Protein AF-A0A1Q8BK37-F1 (afdb_monomer)

Mean predicted aligned error: 2.6 Å

Solvent-accessible surface area (backbone atoms only — not comparable to full-atom values): 4571 Å² total; per-residue (Å²): 109,84,54,32,33,26,32,26,71,93,43,75,88,44,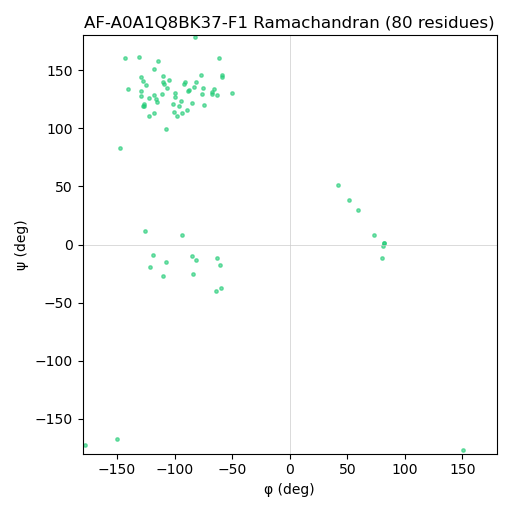49,41,39,33,44,71,57,98,90,40,44,31,42,34,39,88,97,52,72,80,39,65,44,44,74,77,52,99,49,32,26,40,38,77,98,66,71,28,35,39,36,55,38,62,49,99,84,66,46,58,53,28,35,33,40,36,44,85,86,44,78,45,52,21,42,51,78,83

pLDDT: mean 94.87, std 3.54, range [84.75, 98.31]

Nearest PDB structures (foldseek):
  8fek-assembly1_A  TM=7.136E-01  e=2.910E-03  Streptomyces sp. KCB13F003
  7dru-assembly7_G  TM=4.910E-01  e=2.989E-01  Canis lupus familiaris
  2jmb-assembly1_A  TM=4.932E-01  e=1.827E+00  Agrobacterium fabrum str. C58

Radius of gyration: 11.66 Å; Cα contacts (8 Å, |Δi|>4): 187; chains: 1; bounding box: 30×25×32 Å

Foldseek 3Di:
DPAAWWAWPVHRVWIWGWDADPNWIWTDTPPDDIFTWDDPDPFKTDTPPQQKMKGFDADPVRDTQWIWIQGPNDTITIGGDD

Secondary structure (DSSP, 8-state):
---EEEEETTEEEEEEEEEEETTEEEEE-T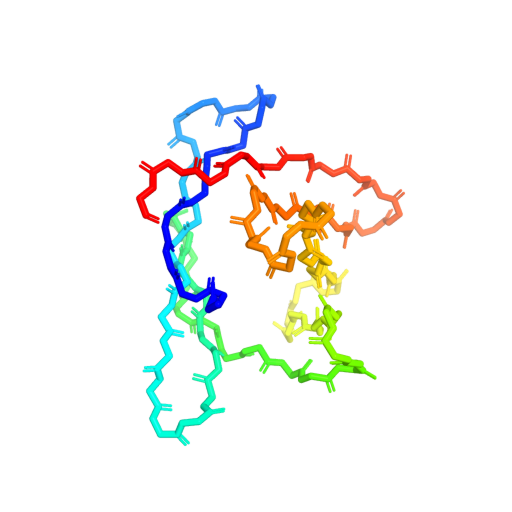TS--EEPEESSSSEEEETTTTEEEEEEE-TTS-EEEEEEEETTEEEEEEE--

Sequence (82 aa):
MYAGQYVLVLAPTVVFTITSEGGKLTAVVPGQPKIELTPSSETEFFVPGVNAQLRFIKNNNGQVTGLVLNQNGRELEAKKIK

Structure (mmCIF, N/CA/C/O backbone):
data_AF-A0A1Q8BK37-F1
#
_entry.id   AF-A0A1Q8BK37-F1
#
loop_
_atom_site.group_PDB
_atom_site.id
_atom_site.type_symbol
_atom_site.label_atom_id
_atom_site.label_alt_id
_atom_site.label_comp_id
_atom_site.label_asym_id
_atom_site.label_entity_id
_atom_site.label_seq_id
_atom_site.pdbx_PDB_ins_code
_atom_site.Cartn_x
_atom_site.Cartn_y
_atom_site.Cartn_z
_atom_site.occupancy
_atom_site.B_iso_or_equiv
_atom_site.auth_seq_id
_atom_site.auth_comp_id
_atom_site.auth_asym_id
_atom_site.auth_atom_id
_atom_site.pdbx_PDB_model_num
ATOM 1 N N . MET A 1 1 ? -10.389 4.231 6.194 1.00 87.56 1 MET A N 1
ATOM 2 C CA . MET A 1 1 ? -10.283 4.583 4.758 1.00 87.56 1 MET A CA 1
ATOM 3 C C . MET A 1 1 ? -8.904 4.186 4.244 1.00 87.56 1 MET A C 1
ATOM 5 O O . MET A 1 1 ? -7.919 4.563 4.874 1.00 87.56 1 MET A O 1
ATOM 9 N N . TYR A 1 2 ? -8.839 3.419 3.151 1.00 96.12 2 TYR A N 1
ATOM 10 C CA . TYR A 1 2 ? -7.581 2.932 2.557 1.00 96.12 2 TYR A CA 1
ATOM 11 C C . TYR A 1 2 ? -6.910 3.930 1.611 1.00 96.12 2 TYR A C 1
ATOM 13 O O . TYR A 1 2 ? -5.692 3.899 1.460 1.00 96.12 2 TYR A O 1
ATOM 21 N N . ALA A 1 3 ? -7.674 4.842 1.008 1.00 96.75 3 ALA A N 1
ATOM 22 C CA . ALA A 1 3 ? -7.097 5.901 0.191 1.00 96.75 3 ALA A CA 1
ATOM 23 C C . ALA A 1 3 ? -6.117 6.765 1.007 1.00 96.75 3 ALA A C 1
ATOM 25 O O . ALA A 1 3 ? -6.313 6.993 2.211 1.00 96.75 3 ALA A O 1
ATOM 26 N N . GLY A 1 4 ? -5.055 7.207 0.342 1.00 97.31 4 GLY A N 1
ATOM 27 C CA . GLY A 1 4 ? -3.958 7.951 0.942 1.00 97.31 4 GLY A CA 1
ATOM 28 C C . GLY A 1 4 ? -2.636 7.725 0.219 1.00 97.31 4 GLY A C 1
ATOM 29 O O . GLY A 1 4 ? -2.569 7.023 -0.792 1.00 97.31 4 GLY A O 1
ATOM 30 N N . GLN A 1 5 ? -1.578 8.318 0.758 1.00 98.06 5 GLN A N 1
ATOM 31 C CA . GLN A 1 5 ? -0.214 8.130 0.276 1.00 98.06 5 GLN A CA 1
ATOM 32 C C . GLN A 1 5 ? 0.591 7.306 1.272 1.00 98.06 5 GLN A C 1
ATOM 34 O O . GLN A 1 5 ? 0.507 7.526 2.482 1.00 98.06 5 GLN A O 1
ATOM 39 N N . TYR A 1 6 ? 1.383 6.373 0.754 1.00 98.31 6 TYR A N 1
ATOM 40 C CA . TYR A 1 6 ? 2.191 5.456 1.545 1.00 98.31 6 TYR A CA 1
ATOM 41 C C . TYR A 1 6 ? 3.628 5.478 1.045 1.00 98.31 6 TYR A C 1
ATOM 43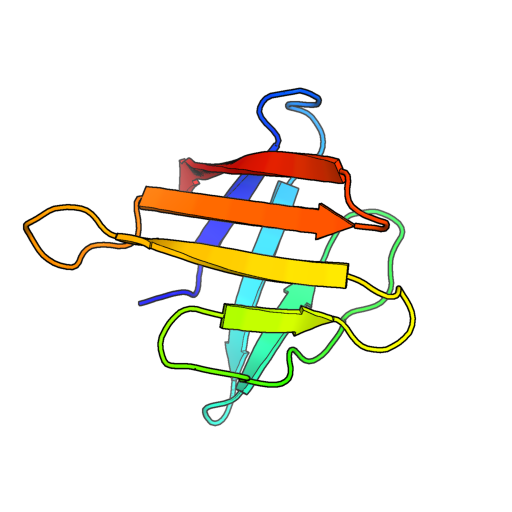 O O . TYR A 1 6 ? 3.867 5.295 -0.144 1.00 98.31 6 TYR A O 1
ATOM 51 N N . VAL A 1 7 ? 4.584 5.695 1.939 1.00 98.00 7 VAL A N 1
ATOM 52 C CA . VAL A 1 7 ? 6.011 5.732 1.604 1.00 98.00 7 VAL A CA 1
ATOM 53 C C . VAL A 1 7 ? 6.665 4.405 1.951 1.00 98.00 7 VAL A C 1
ATOM 55 O O . VAL A 1 7 ? 6.484 3.911 3.066 1.00 98.00 7 VAL A O 1
ATOM 58 N N . LEU A 1 8 ? 7.422 3.825 1.020 1.00 96.62 8 LEU A N 1
ATOM 59 C CA . LEU A 1 8 ? 8.140 2.581 1.278 1.00 96.62 8 LEU A CA 1
ATOM 60 C C . LEU A 1 8 ? 9.259 2.810 2.301 1.00 96.62 8 LEU A C 1
ATOM 62 O O . LEU A 1 8 ? 10.094 3.696 2.131 1.00 96.62 8 LEU A O 1
ATOM 66 N N . VAL A 1 9 ? 9.318 1.978 3.340 1.00 96.88 9 VAL A N 1
ATOM 67 C CA . VAL A 1 9 ? 10.308 2.116 4.423 1.00 96.88 9 VAL A CA 1
ATOM 68 C C . VAL A 1 9 ? 11.733 1.925 3.900 1.00 96.88 9 VAL A C 1
ATOM 70 O O . VAL A 1 9 ? 12.634 2.667 4.279 1.00 96.88 9 VAL A O 1
ATOM 73 N N . LEU A 1 10 ? 11.931 0.963 2.994 1.00 95.19 10 LEU A N 1
ATOM 74 C CA . LEU A 1 10 ? 13.245 0.650 2.419 1.00 95.19 10 LEU A CA 1
ATOM 75 C C . LEU A 1 10 ? 13.626 1.533 1.220 1.00 95.19 10 LEU A C 1
ATOM 77 O O . LEU A 1 10 ? 14.769 1.482 0.775 1.00 95.19 10 LEU A O 1
ATOM 81 N N . ALA A 1 11 ? 12.693 2.328 0.687 1.00 93.94 11 ALA A N 1
ATOM 82 C CA . ALA A 1 11 ? 12.959 3.271 -0.398 1.00 93.94 11 ALA A CA 1
ATOM 83 C C . ALA A 1 11 ? 12.065 4.516 -0.246 1.00 93.94 11 ALA A C 1
ATOM 85 O O . ALA A 1 11 ? 11.019 4.598 -0.890 1.00 93.94 11 ALA A O 1
ATOM 86 N N . PRO A 1 12 ? 12.462 5.503 0.581 1.00 92.62 12 PRO A N 1
ATOM 87 C CA . PRO A 1 12 ? 11.612 6.649 0.927 1.00 92.62 12 PRO A CA 1
ATOM 88 C C . PRO A 1 12 ? 11.221 7.562 -0.245 1.00 92.62 12 PRO A C 1
ATOM 90 O O . PRO A 1 12 ? 10.353 8.418 -0.107 1.00 92.62 12 PRO A O 1
ATOM 93 N N . THR A 1 13 ? 11.858 7.395 -1.404 1.00 94.12 13 THR A N 1
ATOM 94 C CA . THR A 1 13 ? 11.509 8.077 -2.656 1.00 94.12 13 THR A CA 1
ATOM 95 C C . THR A 1 13 ? 10.347 7.411 -3.399 1.00 94.12 13 THR A C 1
ATOM 97 O O . THR A 1 13 ? 9.778 8.010 -4.310 1.00 94.12 13 THR A O 1
ATOM 100 N N . VAL A 1 14 ? 9.971 6.185 -3.021 1.00 94.88 14 VAL A N 1
ATOM 101 C CA . VAL A 1 14 ? 8.859 5.435 -3.609 1.00 94.88 14 VAL A CA 1
ATOM 102 C C . VAL A 1 14 ? 7.599 5.687 -2.790 1.00 94.88 14 VAL A C 1
ATOM 104 O O . VAL A 1 14 ? 7.481 5.254 -1.641 1.00 94.88 14 VAL A O 1
ATOM 107 N N . VAL A 1 15 ? 6.640 6.372 -3.412 1.00 97.25 15 VAL A N 1
ATOM 108 C CA . VAL A 1 15 ? 5.337 6.681 -2.819 1.00 97.25 15 VAL A CA 1
ATOM 109 C C . VAL A 1 15 ? 4.236 5.973 -3.598 1.00 97.25 15 VAL A C 1
ATOM 111 O O . VAL A 1 15 ? 4.059 6.200 -4.792 1.00 97.25 15 VAL A O 1
ATOM 114 N N . PHE A 1 16 ? 3.461 5.150 -2.902 1.00 97.25 16 PHE A N 1
ATOM 115 C CA . PHE A 1 16 ? 2.221 4.572 -3.399 1.00 97.25 16 PHE A CA 1
ATOM 116 C C . PHE A 1 16 ? 1.098 5.574 -3.163 1.00 97.25 16 PHE A C 1
ATOM 118 O O . PHE A 1 16 ? 0.837 5.962 -2.024 1.00 97.25 16 PHE A O 1
ATOM 125 N N . THR A 1 17 ? 0.409 5.979 -4.223 1.00 97.94 17 THR A N 1
ATOM 126 C CA . THR A 1 17 ? -0.827 6.757 -4.114 1.00 97.94 17 THR A CA 1
ATOM 127 C C . THR A 1 17 ? -2.005 5.819 -4.316 1.00 97.94 17 THR A C 1
ATOM 129 O O . THR A 1 17 ? -2.182 5.270 -5.402 1.00 97.94 17 THR A O 1
ATOM 132 N N . ILE A 1 18 ? -2.798 5.628 -3.263 1.00 97.81 18 ILE A N 1
ATOM 133 C CA . ILE A 1 18 ? -4.023 4.832 -3.292 1.00 97.81 18 ILE A CA 1
ATOM 134 C C . ILE A 1 18 ? -5.212 5.785 -3.363 1.00 97.81 18 ILE A C 1
ATOM 136 O O . ILE A 1 18 ? -5.407 6.606 -2.465 1.00 97.81 18 ILE A O 1
ATOM 140 N N . THR A 1 19 ? -6.031 5.664 -4.402 1.00 96.62 19 THR A N 1
ATOM 141 C CA . THR A 1 19 ? -7.289 6.413 -4.534 1.00 96.62 19 THR A CA 1
ATOM 142 C C . THR A 1 19 ? -8.484 5.471 -4.493 1.00 96.62 19 THR A C 1
ATOM 144 O O . THR A 1 19 ? -8.349 4.268 -4.714 1.00 96.62 19 THR A O 1
ATOM 147 N N . SER A 1 20 ? -9.650 6.020 -4.151 1.00 94.38 20 SER A N 1
ATOM 148 C CA . SER A 1 20 ? -10.923 5.304 -4.115 1.00 94.38 20 SER A CA 1
ATOM 149 C C . SER A 1 20 ? -11.901 6.012 -5.044 1.00 94.38 20 SER A C 1
ATOM 151 O O . SER A 1 20 ? -12.344 7.116 -4.736 1.00 94.38 20 SER A O 1
ATOM 153 N N . GLU A 1 21 ? -12.244 5.383 -6.161 1.00 88.94 21 GLU A N 1
ATOM 154 C CA . GLU A 1 21 ? -13.136 5.926 -7.190 1.00 88.94 21 GLU A CA 1
ATOM 155 C C . GLU A 1 21 ? -14.246 4.901 -7.452 1.00 88.94 21 GLU A C 1
ATOM 157 O O . GLU A 1 21 ? -13.968 3.747 -7.766 1.00 88.94 21 GLU A O 1
ATOM 162 N N . GLY A 1 22 ? -15.515 5.281 -7.260 1.00 85.88 22 GLY A N 1
ATOM 163 C CA . GLY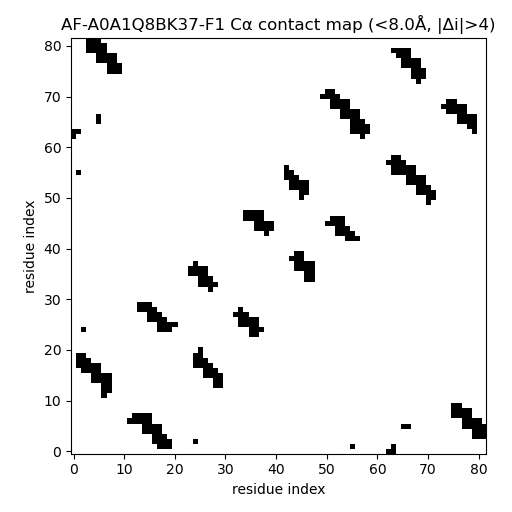 A 1 22 ? -16.650 4.380 -7.524 1.00 85.88 22 GLY A CA 1
ATOM 164 C C . GLY A 1 22 ? -16.642 3.074 -6.713 1.00 85.88 22 GLY A C 1
ATOM 165 O O . GLY A 1 22 ? -17.113 2.052 -7.199 1.00 85.88 22 GLY A O 1
ATOM 166 N N . GLY A 1 23 ? -16.070 3.086 -5.502 1.00 86.19 23 GLY A N 1
ATOM 167 C CA . GLY A 1 23 ? -15.957 1.904 -4.635 1.00 86.19 23 GLY A CA 1
ATOM 168 C C . GLY A 1 23 ? -14.784 0.971 -4.960 1.00 86.19 23 GLY A C 1
ATOM 169 O O . GLY A 1 23 ? -14.603 -0.033 -4.276 1.00 86.19 23 GLY A O 1
ATOM 170 N N . LYS A 1 24 ? -13.964 1.308 -5.959 1.00 92.88 24 LYS A N 1
ATOM 171 C CA . LYS A 1 24 ? -12.764 0.558 -6.337 1.00 92.88 24 LYS A CA 1
ATOM 172 C C . LYS A 1 24 ? -11.516 1.286 -5.864 1.00 92.88 24 LYS A C 1
ATOM 174 O O . LYS A 1 24 ? -11.445 2.515 -5.933 1.00 92.88 24 LYS A O 1
ATOM 179 N N . LEU A 1 25 ? -10.527 0.528 -5.396 1.00 97.06 25 LEU A N 1
ATOM 180 C CA . LEU A 1 25 ? -9.218 1.085 -5.078 1.00 97.06 25 LEU A CA 1
ATOM 181 C C . LEU A 1 25 ? -8.308 1.013 -6.296 1.00 97.06 25 LEU A C 1
ATOM 183 O O . LEU A 1 25 ? -8.265 0.001 -6.990 1.00 97.06 25 LEU A O 1
ATOM 187 N N . THR A 1 26 ? -7.532 2.065 -6.516 1.00 96.94 26 THR A N 1
ATOM 188 C CA . THR A 1 26 ? -6.478 2.066 -7.532 1.00 96.94 26 THR A CA 1
ATOM 189 C C . THR A 1 26 ? -5.159 2.498 -6.922 1.00 96.94 26 THR A C 1
ATOM 191 O O . THR A 1 26 ? -5.136 3.403 -6.088 1.00 96.94 26 THR A O 1
ATOM 194 N N . ALA A 1 27 ? -4.074 1.856 -7.341 1.00 95.94 27 ALA A N 1
ATOM 195 C CA . ALA A 1 27 ? -2.715 2.175 -6.946 1.00 95.94 27 ALA A CA 1
ATOM 196 C C . ALA A 1 27 ? -1.970 2.860 -8.094 1.00 95.94 27 ALA A C 1
ATOM 198 O O . ALA A 1 27 ? -2.014 2.418 -9.244 1.00 95.94 27 ALA A O 1
ATOM 199 N N . VAL A 1 28 ? -1.260 3.931 -7.758 1.00 95.25 28 VAL A N 1
ATOM 200 C CA . VAL A 1 28 ? -0.307 4.607 -8.637 1.00 95.25 28 VAL A CA 1
ATOM 201 C C . VAL A 1 28 ? 1.049 4.607 -7.948 1.00 95.25 28 VAL A C 1
ATOM 203 O O . VAL A 1 28 ? 1.177 5.065 -6.811 1.00 95.25 28 VAL A O 1
ATOM 206 N N . VAL A 1 29 ? 2.057 4.099 -8.651 1.00 92.06 29 VAL A N 1
ATOM 207 C CA . VAL A 1 29 ? 3.461 4.093 -8.228 1.00 92.06 29 VAL A CA 1
ATOM 208 C C . VAL A 1 29 ? 4.273 4.765 -9.337 1.00 92.06 29 VAL A C 1
ATOM 210 O O . VAL A 1 29 ? 4.008 4.489 -10.510 1.00 92.06 29 VAL A O 1
ATOM 213 N N . PRO A 1 30 ? 5.239 5.648 -9.025 1.00 90.56 30 PRO A N 1
ATOM 214 C CA . PRO A 1 30 ? 6.084 6.266 -10.042 1.00 90.56 30 PRO A CA 1
ATOM 215 C C . PRO A 1 30 ? 6.699 5.230 -10.994 1.00 90.56 30 PRO A C 1
ATOM 217 O O . PRO A 1 30 ? 7.266 4.232 -10.554 1.00 90.56 30 PRO A O 1
ATOM 220 N N . GLY A 1 31 ? 6.573 5.468 -12.302 1.00 88.69 31 GLY A N 1
ATOM 221 C CA . GLY A 1 31 ? 7.076 4.563 -13.343 1.00 88.69 31 GLY A CA 1
ATOM 222 C C . GLY A 1 31 ? 6.166 3.375 -13.681 1.00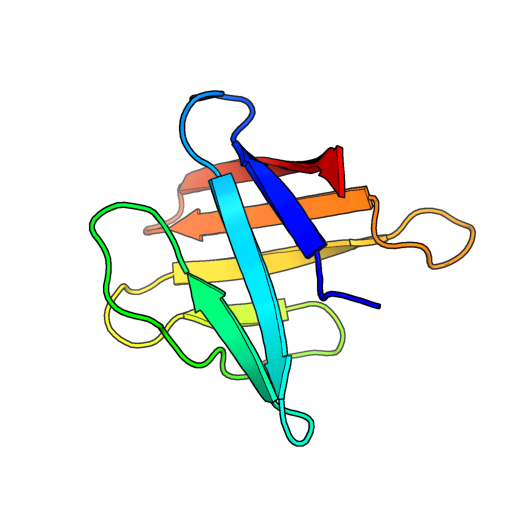 88.69 31 GLY A C 1
ATOM 223 O O . GLY A 1 31 ? 6.526 2.586 -14.549 1.00 88.69 31 GLY A O 1
ATOM 224 N N . GLN A 1 32 ? 4.997 3.246 -13.046 1.00 88.44 32 GLN A N 1
ATOM 225 C CA . GLN A 1 32 ? 4.005 2.212 -13.356 1.00 88.44 32 GLN A CA 1
ATOM 226 C C . GLN A 1 32 ? 2.684 2.835 -13.830 1.00 88.44 32 GLN A C 1
ATOM 228 O O . GLN A 1 32 ? 2.343 3.949 -13.418 1.00 88.44 32 GLN A O 1
ATOM 233 N N . PRO A 1 33 ? 1.915 2.137 -14.687 1.00 91.81 33 PRO A N 1
ATOM 234 C CA . PRO A 1 33 ? 0.555 2.555 -14.999 1.00 91.81 33 PRO A CA 1
ATOM 235 C C . PRO A 1 33 ? -0.321 2.543 -13.738 1.00 91.81 33 PRO A C 1
ATOM 237 O O . PRO A 1 33 ? -0.014 1.879 -12.749 1.00 91.81 33 PRO A O 1
ATOM 240 N N . LYS A 1 34 ? -1.447 3.263 -13.781 1.00 94.06 34 LYS A N 1
ATOM 241 C CA . LYS A 1 34 ? -2.497 3.151 -12.760 1.00 94.06 34 LYS A CA 1
ATOM 242 C C . LYS A 1 34 ? -3.059 1.727 -12.791 1.00 94.06 34 LYS A C 1
ATOM 244 O O . LYS A 1 34 ? -3.457 1.256 -13.854 1.00 94.06 34 LYS A O 1
ATOM 249 N N . ILE A 1 35 ? -3.110 1.065 -11.637 1.00 95.12 35 ILE A N 1
ATOM 250 C CA . ILE A 1 35 ? -3.601 -0.313 -11.509 1.00 95.12 35 ILE A CA 1
ATOM 251 C C . ILE A 1 35 ? -4.826 -0.329 -10.599 1.00 95.12 35 ILE A C 1
ATOM 253 O O . ILE A 1 35 ? -4.785 0.196 -9.487 1.00 95.12 35 ILE A O 1
ATOM 257 N N . GLU A 1 36 ? -5.915 -0.942 -11.057 1.00 96.25 36 GLU A N 1
ATOM 258 C CA . GLU A 1 36 ? -7.064 -1.253 -10.206 1.00 96.25 36 GLU A CA 1
ATOM 259 C C . GLU A 1 36 ? -6.746 -2.458 -9.315 1.00 96.25 36 GLU A C 1
ATOM 261 O O . GLU A 1 36 ? -6.275 -3.493 -9.786 1.00 96.25 36 GLU A O 1
ATOM 266 N N . LEU A 1 37 ? -6.989 -2.312 -8.017 1.00 96.69 37 LEU A N 1
ATOM 26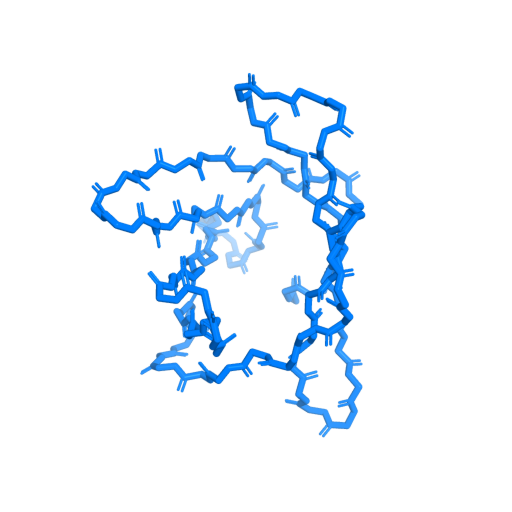7 C CA . LEU A 1 37 ? -6.755 -3.346 -7.021 1.00 96.69 37 LEU A CA 1
ATOM 268 C C 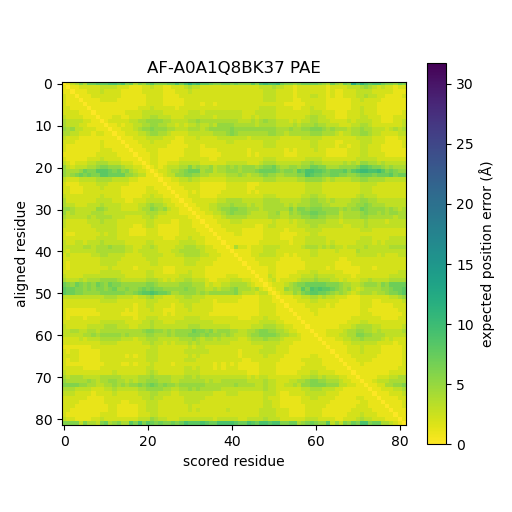. LEU A 1 37 ? -7.982 -4.249 -6.907 1.00 96.69 37 LEU A C 1
ATOM 270 O O . LEU A 1 37 ? -9.106 -3.767 -6.765 1.00 96.69 37 LEU A O 1
ATOM 274 N N . THR A 1 38 ? -7.767 -5.563 -6.912 1.00 96.44 38 THR A N 1
ATOM 275 C CA . THR A 1 38 ? -8.853 -6.540 -6.746 1.00 96.44 38 THR A CA 1
ATOM 276 C C . THR A 1 38 ? -8.938 -6.967 -5.280 1.00 96.44 38 THR A C 1
ATOM 278 O O . THR A 1 38 ? -7.953 -7.503 -4.775 1.00 96.44 38 THR A O 1
ATOM 281 N N . PRO A 1 39 ? -10.059 -6.751 -4.572 1.00 96.31 39 PRO A N 1
ATOM 282 C CA . PRO A 1 39 ? -10.178 -7.148 -3.171 1.00 96.31 39 PRO A CA 1
ATOM 283 C C . PRO A 1 39 ? -10.137 -8.673 -3.028 1.00 96.31 39 PRO A C 1
ATOM 285 O O . PRO A 1 39 ? -10.828 -9.385 -3.755 1.00 96.31 39 PRO A O 1
ATOM 288 N N . SER A 1 40 ? -9.351 -9.169 -2.073 1.00 94.81 40 SER A N 1
ATOM 289 C CA . SER A 1 40 ? -9.352 -10.577 -1.649 1.00 94.81 40 SER A CA 1
ATOM 290 C C . SER A 1 40 ? -9.936 -10.763 -0.251 1.00 94.81 40 SER A C 1
ATOM 292 O O . SER A 1 40 ? -10.492 -11.817 0.048 1.00 94.81 40 SER A O 1
ATOM 294 N N . SER A 1 41 ? -9.847 -9.737 0.595 1.00 95.94 41 SER A N 1
ATOM 295 C CA . SER A 1 41 ? -10.475 -9.685 1.913 1.00 95.94 41 SER A CA 1
ATOM 296 C C . SER A 1 41 ? -10.816 -8.238 2.281 1.00 95.94 41 SER A C 1
ATOM 298 O O . SER A 1 41 ? -10.769 -7.339 1.441 1.00 95.94 41 SER A O 1
ATOM 300 N N . GLU A 1 42 ? -11.162 -7.985 3.545 1.00 94.12 42 GLU A N 1
ATOM 301 C CA . GLU A 1 42 ? -11.392 -6.625 4.033 1.00 94.12 42 GLU A CA 1
ATOM 302 C C . GLU A 1 42 ? -10.146 -5.736 3.888 1.00 94.12 42 GLU A C 1
ATOM 304 O O . GLU A 1 42 ? -10.276 -4.544 3.602 1.00 94.12 42 GLU A O 1
ATOM 309 N N . THR A 1 43 ? -8.947 -6.285 4.107 1.00 96.62 43 THR A N 1
ATOM 310 C CA . THR A 1 43 ? -7.674 -5.542 4.152 1.00 96.62 43 THR A CA 1
ATOM 311 C C . THR A 1 43 ? -6.670 -5.977 3.093 1.00 96.62 43 THR A C 1
ATOM 313 O O . THR A 1 43 ? -5.650 -5.306 2.937 1.00 96.62 43 THR A O 1
ATOM 316 N N . GLU A 1 44 ? -6.936 -7.059 2.366 1.00 97.31 44 GLU A N 1
ATOM 317 C CA . GLU A 1 44 ? -6.029 -7.607 1.361 1.00 97.31 44 GLU A CA 1
ATOM 318 C C . GLU A 1 44 ? -6.567 -7.408 -0.052 1.00 97.31 44 GLU A C 1
ATOM 320 O O . GLU A 1 44 ? -7.766 -7.533 -0.321 1.00 97.31 44 GLU A O 1
ATOM 325 N N . PHE A 1 45 ? -5.652 -7.067 -0.954 1.00 97.56 45 PHE A N 1
ATOM 326 C CA . PHE A 1 45 ? -5.944 -6.752 -2.339 1.00 97.56 45 PHE A CA 1
ATOM 327 C C . PHE A 1 45 ? -4.862 -7.328 -3.250 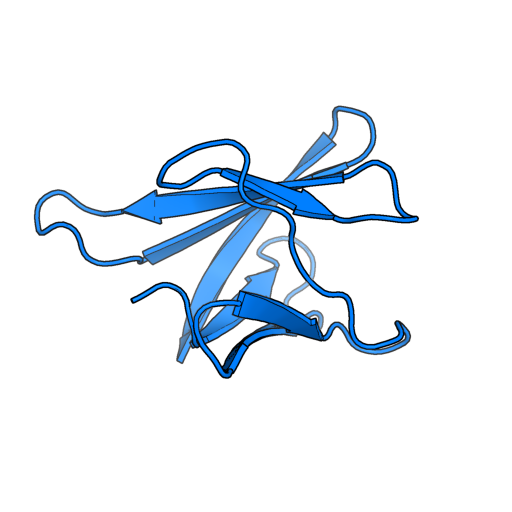1.00 97.56 45 PHE A C 1
ATOM 329 O O . PHE A 1 45 ? -3.671 -7.128 -3.019 1.00 97.56 45 PHE A O 1
ATOM 336 N N . PHE A 1 46 ? -5.263 -7.984 -4.331 1.00 96.62 46 PHE A N 1
ATOM 337 C CA . PHE A 1 46 ? -4.365 -8.375 -5.410 1.00 96.62 46 PHE A CA 1
ATOM 338 C C . PHE A 1 46 ? -4.033 -7.184 -6.309 1.00 96.62 46 PHE A C 1
ATOM 340 O O . PHE A 1 46 ? -4.886 -6.331 -6.573 1.00 96.62 46 PHE A O 1
ATOM 347 N N . VAL A 1 47 ? -2.800 -7.166 -6.820 1.00 95.06 47 VAL A N 1
ATOM 348 C CA . VAL A 1 47 ? -2.311 -6.206 -7.817 1.00 95.06 47 VAL A CA 1
ATOM 349 C C . VAL A 1 47 ? -2.165 -6.932 -9.165 1.00 95.06 47 VAL A C 1
ATOM 351 O O . VAL A 1 47 ? -1.185 -7.660 -9.370 1.00 95.06 47 VAL A O 1
ATOM 354 N N . PRO A 1 48 ? -3.137 -6.793 -10.088 1.00 90.94 48 PRO A N 1
ATOM 355 C CA . PRO A 1 48 ? -3.099 -7.467 -11.382 1.00 90.94 48 PRO A CA 1
ATOM 356 C C . PRO A 1 48 ? -1.859 -7.097 -12.203 1.00 90.94 48 PRO A C 1
ATOM 358 O O . PRO A 1 48 ? -1.372 -5.970 -12.151 1.00 90.94 48 PRO A O 1
ATOM 361 N N . GLY A 1 49 ? -1.344 -8.054 -12.978 1.00 87.25 49 GLY A N 1
ATOM 362 C CA . GLY A 1 49 ? -0.222 -7.840 -13.901 1.00 87.25 49 GLY A CA 1
ATOM 363 C C . GLY A 1 49 ? 1.178 -7.842 -13.272 1.00 87.25 49 GLY A C 1
ATOM 364 O O . GLY A 1 49 ? 2.151 -7.940 -14.011 1.00 87.25 49 GLY A O 1
ATOM 365 N N . VAL A 1 50 ? 1.304 -7.793 -11.938 1.00 84.81 50 VAL A N 1
ATOM 366 C CA . VAL A 1 50 ? 2.614 -7.747 -11.243 1.00 84.81 50 VAL A CA 1
ATOM 367 C C . VAL A 1 50 ? 2.817 -8.836 -10.179 1.00 84.81 50 VAL A C 1
ATOM 369 O O . VAL A 1 50 ? 3.784 -8.770 -9.422 1.00 84.81 50 VAL A O 1
ATOM 372 N N . ASN A 1 51 ? 1.934 -9.845 -10.135 1.00 84.75 51 ASN A N 1
ATOM 373 C CA . ASN A 1 51 ? 1.946 -10.964 -9.176 1.00 84.75 51 ASN A CA 1
ATOM 374 C C . ASN A 1 51 ? 2.263 -10.522 -7.733 1.00 84.75 51 ASN A C 1
ATOM 376 O O . ASN A 1 51 ? 3.182 -11.030 -7.084 1.00 84.75 51 ASN A O 1
ATOM 380 N N . ALA A 1 52 ? 1.527 -9.516 -7.262 1.00 94.62 52 ALA A N 1
ATOM 381 C CA . ALA A 1 52 ? 1.721 -8.931 -5.946 1.00 94.62 52 ALA A CA 1
ATOM 382 C C . ALA A 1 52 ? 0.400 -8.803 -5.184 1.00 94.62 52 ALA A C 1
ATOM 384 O O . ALA A 1 52 ? -0.687 -8.814 -5.770 1.00 94.62 52 ALA A O 1
ATOM 385 N N . GLN A 1 53 ? 0.510 -8.648 -3.870 1.00 96.94 53 GLN A N 1
ATOM 386 C CA . GLN A 1 53 ? -0.597 -8.398 -2.957 1.00 96.94 53 GLN A CA 1
ATOM 387 C C . GLN A 1 53 ? -0.280 -7.197 -2.067 1.00 96.94 53 GLN A C 1
ATOM 389 O O . GLN A 1 53 ? 0.860 -6.999 -1.651 1.00 96.94 53 GLN A O 1
ATOM 394 N N . LEU A 1 54 ? -1.300 -6.405 -1.758 1.00 97.38 54 LEU A N 1
ATOM 395 C CA . LEU A 1 54 ? -1.258 -5.328 -0.781 1.00 97.38 54 LEU A CA 1
ATOM 396 C C . LEU A 1 54 ? -2.106 -5.718 0.424 1.00 97.38 54 LEU A C 1
ATOM 398 O O . LEU A 1 54 ? -3.276 -6.058 0.271 1.00 97.38 54 LEU A O 1
ATOM 402 N N . ARG A 1 55 ? -1.535 -5.605 1.622 1.00 98.25 55 ARG A N 1
ATOM 403 C CA . ARG A 1 55 ? -2.238 -5.804 2.892 1.00 98.25 55 ARG A CA 1
ATOM 404 C C . ARG A 1 55 ? -2.218 -4.517 3.700 1.00 98.25 55 ARG A C 1
ATOM 406 O O . ARG A 1 55 ? -1.158 -4.076 4.138 1.00 98.25 55 ARG A O 1
ATOM 413 N N . PHE A 1 56 ? -3.379 -3.904 3.899 1.00 98.31 56 PHE A N 1
ATOM 414 C CA . PHE A 1 56 ? -3.511 -2.695 4.707 1.00 98.31 56 PHE A CA 1
ATOM 415 C C . PHE A 1 56 ? -3.412 -3.015 6.198 1.00 98.31 56 PHE A C 1
ATOM 417 O O . PHE A 1 56 ? -4.055 -3.936 6.700 1.00 98.31 56 PHE A O 1
ATOM 424 N N . ILE A 1 57 ? -2.639 -2.205 6.917 1.00 98.00 57 ILE A N 1
ATOM 425 C CA . ILE A 1 57 ? -2.442 -2.333 8.361 1.00 98.00 57 ILE A CA 1
ATOM 426 C C . ILE A 1 57 ? -3.336 -1.324 9.071 1.00 98.00 57 ILE A C 1
ATOM 428 O O . ILE A 1 57 ? -3.296 -0.131 8.762 1.00 98.00 57 ILE A O 1
ATOM 432 N N . LYS A 1 58 ? -4.139 -1.807 10.0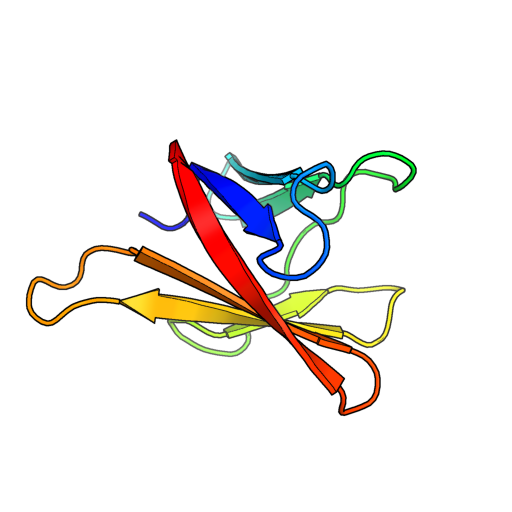24 1.00 96.88 58 LYS A N 1
ATOM 433 C CA . LYS A 1 58 ? -4.990 -0.986 10.890 1.00 96.88 58 LYS A CA 1
ATOM 434 C C . LYS A 1 58 ? -4.452 -0.992 12.320 1.00 96.88 58 LYS A C 1
ATOM 436 O O . LYS A 1 58 ? -3.935 -2.004 12.780 1.00 96.88 58 LYS A O 1
ATOM 441 N N . ASN A 1 59 ? -4.585 0.127 13.025 1.00 95.88 59 ASN A N 1
ATOM 442 C CA . ASN A 1 59 ? -4.363 0.187 14.471 1.00 95.88 59 ASN A CA 1
ATOM 443 C C . ASN A 1 59 ? -5.608 -0.285 15.252 1.00 95.88 59 ASN A C 1
ATOM 445 O O . ASN A 1 59 ? -6.651 -0.573 14.664 1.00 95.88 59 ASN A O 1
ATOM 449 N N . ASN A 1 60 ? -5.519 -0.295 16.587 1.00 95.75 60 ASN A N 1
ATOM 450 C CA . ASN A 1 60 ? -6.611 -0.709 17.484 1.00 95.75 60 ASN A CA 1
ATOM 451 C C . ASN A 1 60 ? -7.885 0.148 17.356 1.00 95.75 60 ASN A C 1
ATOM 453 O O . ASN A 1 60 ? -8.959 -0.289 17.751 1.00 95.75 60 ASN A O 1
ATOM 457 N N . ASN A 1 61 ? -7.776 1.344 16.771 1.00 95.31 61 ASN A N 1
ATOM 458 C CA . ASN A 1 61 ? -8.901 2.242 16.513 1.00 95.31 61 ASN A CA 1
ATOM 459 C C . ASN A 1 61 ? -9.487 2.042 15.100 1.00 95.31 61 ASN A C 1
ATOM 461 O O . ASN A 1 61 ? -10.277 2.862 14.634 1.00 95.31 61 ASN A O 1
ATOM 465 N N . GLY A 1 62 ? -9.051 1.008 14.369 1.00 94.19 62 GLY A N 1
ATOM 466 C CA . GLY A 1 62 ? -9.478 0.719 12.997 1.00 94.19 62 GLY A CA 1
ATOM 467 C C . GLY A 1 62 ? -8.913 1.672 11.936 1.00 94.19 62 GLY A C 1
ATOM 468 O O . GLY A 1 62 ? -9.314 1.614 10.770 1.00 94.19 62 GLY A O 1
ATOM 469 N N . GLN A 1 63 ? -7.980 2.555 12.302 1.00 96.38 63 GLN A N 1
ATOM 470 C CA . GLN A 1 63 ? -7.375 3.512 11.379 1.00 96.38 63 GLN A CA 1
ATOM 471 C C . GLN A 1 63 ? -6.234 2.856 10.611 1.00 96.38 63 GLN A C 1
ATOM 473 O O . GLN A 1 63 ? -5.388 2.185 11.195 1.00 96.38 63 GLN A O 1
ATOM 478 N N . VAL A 1 64 ? -6.187 3.094 9.303 1.00 97.75 64 VAL A N 1
ATOM 479 C CA . VAL A 1 64 ? -5.134 2.567 8.431 1.00 97.75 64 VAL A CA 1
ATOM 480 C C . VAL A 1 64 ? -3.846 3.355 8.660 1.00 97.75 64 VAL A C 1
ATOM 482 O O . VAL A 1 64 ? -3.827 4.564 8.438 1.00 97.75 64 VAL A O 1
ATOM 485 N N . THR A 1 65 ? -2.783 2.677 9.081 1.00 98.00 65 THR A N 1
ATOM 486 C CA . THR A 1 65 ? -1.474 3.273 9.411 1.00 98.00 65 THR A CA 1
ATOM 487 C C . THR A 1 65 ? -0.399 2.970 8.373 1.00 98.00 65 THR A C 1
ATOM 489 O O . THR A 1 65 ? 0.638 3.631 8.333 1.00 98.00 65 THR A O 1
ATOM 492 N N . GLY A 1 66 ? -0.641 1.994 7.504 1.00 98.12 66 GLY A N 1
ATOM 493 C CA . GLY A 1 66 ? 0.321 1.565 6.504 1.00 98.12 66 GLY A CA 1
ATOM 494 C C . GLY A 1 66 ? -0.228 0.466 5.611 1.00 98.12 66 GLY A C 1
ATOM 495 O O . GLY A 1 66 ? -1.405 0.103 5.687 1.00 98.12 66 GLY A O 1
ATOM 496 N N . LEU A 1 67 ? 0.653 -0.070 4.781 1.00 98.25 67 LEU A N 1
ATOM 497 C CA . LEU A 1 67 ? 0.415 -1.270 3.998 1.00 98.25 67 LEU A CA 1
ATOM 498 C C . LEU A 1 67 ? 1.691 -2.108 3.908 1.00 98.25 67 LEU A C 1
ATOM 500 O O . LEU A 1 67 ? 2.796 -1.605 4.108 1.00 98.25 67 LEU A O 1
ATOM 504 N N . VAL A 1 68 ? 1.526 -3.384 3.591 1.00 98.25 68 VAL A N 1
ATOM 505 C CA . VAL A 1 68 ? 2.608 -4.299 3.231 1.00 98.25 68 VAL A CA 1
ATOM 506 C C . VAL A 1 68 ? 2.385 -4.731 1.790 1.00 98.25 68 VAL A C 1
ATOM 508 O O . VAL A 1 68 ? 1.309 -5.223 1.454 1.00 98.25 68 VAL A O 1
ATOM 511 N N . LEU A 1 69 ? 3.391 -4.537 0.942 1.00 96.94 69 LEU A N 1
ATOM 512 C CA . LEU A 1 69 ? 3.456 -5.111 -0.396 1.00 96.94 69 LEU A CA 1
ATOM 513 C C . LEU A 1 69 ? 4.140 -6.473 -0.299 1.00 96.94 69 LEU A C 1
ATOM 515 O O . LEU A 1 69 ? 5.317 -6.537 0.035 1.00 96.94 69 LEU A O 1
ATOM 519 N N . ASN A 1 70 ? 3.425 -7.545 -0.618 1.00 96.94 70 ASN A N 1
ATOM 520 C CA . ASN A 1 70 ? 4.014 -8.858 -0.845 1.00 96.94 70 ASN A CA 1
ATOM 521 C C . ASN A 1 70 ? 4.174 -9.063 -2.353 1.00 96.94 70 ASN A C 1
ATOM 523 O O . ASN A 1 70 ? 3.184 -9.182 -3.073 1.00 96.94 70 ASN A O 1
ATOM 527 N N . GLN A 1 71 ? 5.413 -9.079 -2.835 1.00 91.38 71 GLN A N 1
ATOM 528 C CA . GLN A 1 71 ? 5.722 -9.305 -4.242 1.00 91.38 71 GLN A CA 1
ATOM 529 C C . GLN A 1 71 ? 6.723 -10.450 -4.363 1.00 91.38 71 GLN A C 1
ATOM 531 O O . GLN A 1 71 ? 7.832 -10.369 -3.836 1.00 91.38 71 GLN A O 1
ATOM 536 N N . ASN A 1 72 ? 6.333 -11.522 -5.060 1.00 88.56 72 ASN A N 1
ATOM 537 C CA . ASN A 1 72 ? 7.145 -12.737 -5.208 1.00 88.56 72 ASN A CA 1
ATOM 538 C C . ASN A 1 72 ? 7.653 -13.302 -3.862 1.00 88.56 72 ASN A C 1
ATOM 540 O O . ASN A 1 72 ? 8.796 -13.740 -3.758 1.00 88.56 72 ASN A O 1
ATOM 544 N N . GLY A 1 73 ? 6.823 -13.244 -2.814 1.00 90.00 73 GLY A N 1
ATOM 545 C CA . GLY A 1 73 ? 7.165 -13.729 -1.472 1.00 90.00 73 GLY A CA 1
ATOM 546 C C . GLY A 1 73 ? 8.011 -12.766 -0.634 1.00 90.00 73 GLY A C 1
ATOM 547 O O . GLY A 1 73 ? 8.302 -13.069 0.521 1.00 90.00 73 GLY A O 1
ATOM 548 N N . ARG A 1 74 ? 8.396 -11.603 -1.172 1.00 93.69 74 ARG A N 1
ATOM 549 C CA . ARG A 1 74 ? 9.088 -10.554 -0.419 1.00 93.69 74 ARG A CA 1
ATOM 550 C C . ARG A 1 74 ? 8.084 -9.542 0.114 1.00 93.69 74 ARG A C 1
ATOM 552 O O . ARG A 1 74 ? 7.376 -8.914 -0.669 1.00 93.69 74 ARG A O 1
ATOM 559 N N . GLU A 1 75 ? 8.085 -9.342 1.426 1.00 96.88 75 GLU A N 1
ATOM 560 C CA . GLU A 1 75 ? 7.298 -8.293 2.071 1.00 96.88 75 GLU A CA 1
ATOM 561 C C . GLU A 1 75 ? 8.078 -6.972 2.140 1.00 96.88 75 GLU A C 1
ATOM 563 O O . GLU A 1 75 ? 9.248 -6.927 2.528 1.00 96.88 75 GLU A O 1
ATOM 568 N N . LEU A 1 76 ? 7.423 -5.884 1.738 1.00 96.38 76 LEU A N 1
ATOM 569 C CA . LEU A 1 76 ? 7.932 -4.520 1.779 1.00 96.38 76 LEU A CA 1
ATOM 570 C C . LEU A 1 76 ? 6.916 -3.634 2.498 1.00 96.38 76 LEU A C 1
ATOM 572 O O . LEU A 1 76 ? 5.779 -3.478 2.053 1.00 96.38 76 LEU A O 1
ATOM 576 N N . GLU A 1 77 ? 7.330 -3.035 3.606 1.00 98.06 77 GLU A N 1
ATOM 577 C CA . GLU A 1 77 ? 6.468 -2.158 4.393 1.00 98.06 77 GLU A CA 1
ATOM 578 C C . GLU A 1 77 ? 6.401 -0.749 3.802 1.00 98.06 77 GLU A C 1
ATOM 580 O O . GLU A 1 77 ? 7.422 -0.171 3.414 1.00 98.06 77 GLU A O 1
ATOM 585 N N . ALA A 1 78 ? 5.206 -0.157 3.812 1.00 98.25 78 ALA A N 1
ATOM 586 C CA . ALA A 1 78 ? 4.997 1.252 3.527 1.00 98.25 78 ALA A CA 1
ATOM 587 C C . ALA A 1 78 ? 4.154 1.924 4.618 1.00 98.25 78 ALA A C 1
ATOM 589 O O . ALA A 1 78 ? 3.092 1.433 5.009 1.00 98.25 78 ALA A O 1
ATOM 590 N N . LYS A 1 79 ? 4.605 3.084 5.097 1.00 98.25 79 LYS A N 1
ATOM 591 C CA . LYS A 1 79 ? 3.902 3.863 6.127 1.00 98.25 79 LYS A CA 1
ATOM 592 C C . LYS A 1 79 ? 2.967 4.867 5.482 1.00 98.25 79 LYS A C 1
ATOM 594 O O . LYS A 1 79 ? 3.357 5.528 4.523 1.00 98.25 79 LYS A O 1
ATOM 599 N N . LYS A 1 80 ? 1.758 5.018 6.021 1.00 98.12 80 LYS A N 1
ATOM 600 C CA . LYS A 1 80 ? 0.837 6.064 5.573 1.00 98.12 80 LYS A CA 1
ATOM 601 C C . LYS A 1 80 ? 1.391 7.437 5.963 1.00 98.12 80 LYS A C 1
ATOM 603 O O . LYS A 1 80 ? 1.783 7.634 7.110 1.00 98.12 80 LYS A O 1
ATOM 608 N N . ILE A 1 81 ? 1.414 8.368 5.014 1.00 97.50 81 ILE A N 1
ATOM 609 C CA . ILE A 1 81 ? 1.917 9.741 5.195 1.00 97.50 81 ILE A CA 1
ATOM 610 C C . ILE A 1 81 ? 0.866 10.813 4.894 1.00 97.50 81 ILE A C 1
ATOM 612 O O . ILE A 1 81 ? 1.024 11.949 5.336 1.00 97.50 81 ILE A O 1
ATOM 616 N N . LYS A 1 82 ? -0.198 10.470 4.158 1.00 91.50 82 LYS A N 1
ATOM 617 C CA . LYS A 1 82 ? -1.309 11.370 3.833 1.00 91.50 82 LYS A CA 1
ATOM 618 C C . LYS A 1 82 ? -2.608 10.597 3.659 1.00 91.50 82 LYS A C 1
ATOM 620 O O . LYS A 1 82 ? -2.541 9.440 3.178 1.00 91.50 82 LYS A O 1
#